Protein AF-N1PCL7-F1 (afdb_monomer_lite)

pLDDT: mean 85.94, std 9.97, range [55.94, 96.5]

Secondary structure (DSSP, 8-state):
-GGGGS-HHHHHHHHHHHH--SSPEE--TTT-PPPGGGGS-HHHHHHHHHIIIIIS-EE--PPP---

Foldseek 3Di:
DVLVVDPLVVNLVVLLVVAEDPDAAEPDPVRPDDPVQLVDDPVSVVSNVCNNPVRHHYDDDDDDPPD

Organism: Dothistroma septosporum (strain NZE10 / CBS 128990) (NCBI:txid675120)

Sequence (67 aa):
CALLELPAELRANIYRFALCEETKIANGQDSFQQPAILWTCRQVRQEASTNRYVENRFLLPTHNFDL

Radius of gyration: 14.87 Å; chains: 1; bounding box: 34×18×48 Å

Structure (mmCIF, N/CA/C/O backbone):
data_AF-N1PCL7-F1
#
_entry.id   AF-N1PCL7-F1
#
loop_
_atom_site.group_PDB
_atom_site.id
_atom_site.type_symbol
_atom_site.label_atom_id
_atom_site.label_alt_id
_atom_site.label_comp_id
_atom_site.label_asym_id
_atom_site.label_entity_id
_atom_site.label_seq_id
_atom_site.pdbx_PDB_ins_code
_atom_site.Cartn_x
_atom_site.Cartn_y
_atom_site.Cartn_z
_atom_site.occupancy
_atom_site.B_iso_or_equiv
_atom_site.auth_seq_id
_atom_site.auth_comp_id
_atom_site.auth_asym_id
_atom_site.auth_atom_id
_atom_site.pdbx_PDB_model_num
ATOM 1 N N . CYS A 1 1 ? -17.121 -2.008 8.115 1.00 72.62 1 CYS A N 1
ATOM 2 C CA . CYS A 1 1 ? -15.923 -2.581 7.459 1.00 72.62 1 CYS A CA 1
ATOM 3 C C . CYS A 1 1 ? -15.014 -3.046 8.585 1.00 72.62 1 CYS A C 1
ATOM 5 O O . CYS A 1 1 ? -14.414 -2.189 9.218 1.00 72.62 1 CYS A O 1
ATOM 7 N N . ALA A 1 2 ? -14.974 -4.351 8.878 1.00 88.50 2 ALA A N 1
ATOM 8 C CA . ALA A 1 2 ? -14.320 -4.887 10.082 1.00 88.50 2 ALA A CA 1
ATOM 9 C C . ALA A 1 2 ? -12.831 -4.505 10.196 1.00 88.50 2 ALA A C 1
ATOM 11 O O . ALA A 1 2 ? -12.313 -4.321 11.290 1.00 88.50 2 ALA A O 1
ATOM 12 N N . LEU A 1 3 ? -12.156 -4.292 9.061 1.00 91.81 3 LEU A N 1
ATOM 13 C CA . LEU A 1 3 ? -10.776 -3.807 9.025 1.00 91.81 3 LEU A CA 1
ATOM 14 C C . LEU A 1 3 ? -10.598 -2.463 9.756 1.00 91.81 3 LEU A C 1
ATOM 16 O O . LEU A 1 3 ? -9.584 -2.263 10.415 1.00 91.81 3 LEU A O 1
ATOM 20 N N . LEU A 1 4 ? -11.572 -1.550 9.657 1.00 93.44 4 LEU A N 1
ATOM 21 C CA . LEU A 1 4 ? -11.497 -0.207 10.250 1.00 93.44 4 LEU A CA 1
ATOM 22 C C . LEU A 1 4 ? -11.749 -0.189 11.764 1.00 93.44 4 LEU A C 1
ATOM 24 O O . LEU A 1 4 ? -11.470 0.819 12.406 1.00 93.44 4 LEU A O 1
ATOM 28 N N . GLU A 1 5 ? -12.245 -1.289 12.327 1.00 96.19 5 GLU A N 1
ATOM 29 C CA . GLU A 1 5 ? -12.454 -1.451 13.771 1.00 96.19 5 GLU A CA 1
ATOM 30 C C . GLU A 1 5 ? -11.162 -1.871 14.492 1.00 96.19 5 GLU A C 1
ATOM 32 O O . GLU A 1 5 ? -11.067 -1.771 15.713 1.00 96.19 5 GLU A O 1
ATOM 37 N N . LEU A 1 6 ? -10.136 -2.294 13.744 1.00 96.06 6 LEU A N 1
ATOM 38 C CA . LEU A 1 6 ? -8.815 -2.594 14.290 1.00 96.06 6 LEU A CA 1
ATOM 39 C C . LEU A 1 6 ? -8.053 -1.308 14.639 1.00 96.06 6 LEU A C 1
ATOM 41 O O . LEU A 1 6 ? -8.204 -0.310 13.933 1.00 96.06 6 LEU A O 1
ATOM 45 N N . PRO A 1 7 ? -7.152 -1.325 15.637 1.00 96.50 7 PRO A N 1
ATOM 46 C CA . PRO A 1 7 ? -6.188 -0.251 15.868 1.00 96.50 7 PRO A CA 1
ATOM 47 C C . PRO A 1 7 ? -5.368 0.101 14.619 1.00 96.50 7 PRO A C 1
ATOM 49 O O . PRO A 1 7 ? -5.049 -0.764 13.801 1.00 96.50 7 PRO A O 1
ATOM 52 N N . ALA A 1 8 ? -4.979 1.373 14.499 1.00 93.12 8 ALA A N 1
ATOM 53 C CA . ALA A 1 8 ? -4.269 1.892 13.327 1.00 93.12 8 ALA A CA 1
ATOM 54 C C . ALA A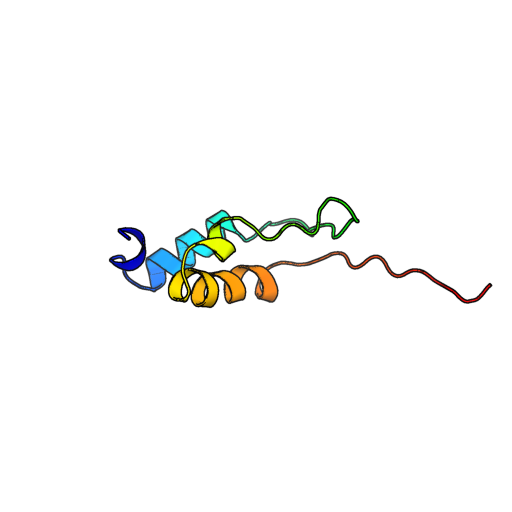 1 8 ? -2.963 1.138 13.025 1.00 93.12 8 ALA A C 1
ATOM 56 O O . ALA A 1 8 ? -2.660 0.884 11.863 1.00 93.12 8 ALA A O 1
ATOM 57 N N . GLU A 1 9 ? -2.229 0.723 14.059 1.00 94.62 9 GLU A N 1
ATOM 58 C CA . GLU A 1 9 ? -0.986 -0.044 13.919 1.00 94.62 9 GLU A CA 1
ATOM 59 C C . GLU A 1 9 ? -1.216 -1.413 13.266 1.00 94.62 9 GLU A C 1
ATOM 61 O O . GLU A 1 9 ? -0.470 -1.810 12.370 1.00 94.62 9 GLU A O 1
ATOM 66 N N . LEU A 1 10 ? -2.290 -2.116 13.648 1.00 96.12 10 LEU A N 1
ATOM 67 C CA . LEU A 1 10 ? -2.632 -3.402 13.038 1.00 96.12 10 LEU A CA 1
ATOM 68 C C . LEU A 1 10 ? -3.058 -3.226 11.581 1.00 96.12 10 LEU A C 1
ATOM 70 O O . LEU A 1 10 ? -2.640 -4.008 10.729 1.00 96.12 10 LEU A O 1
ATOM 74 N N . ARG A 1 11 ? -3.827 -2.173 11.272 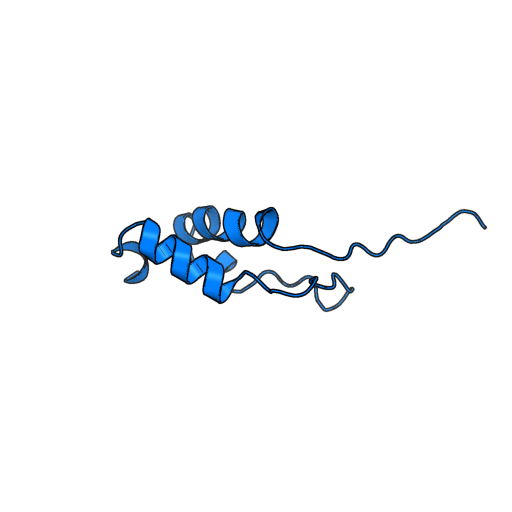1.00 95.38 11 ARG A N 1
ATOM 75 C CA . ARG A 1 11 ? -4.176 -1.848 9.881 1.00 95.38 11 ARG A CA 1
ATOM 76 C C . ARG A 1 11 ? -2.926 -1.559 9.052 1.00 95.38 11 ARG A C 1
ATOM 78 O O . ARG A 1 11 ? -2.796 -2.104 7.962 1.00 95.38 11 ARG A O 1
ATOM 85 N N . ALA A 1 12 ? -1.986 -0.774 9.583 1.00 93.25 12 ALA A N 1
ATOM 86 C CA . ALA A 1 12 ? -0.722 -0.468 8.917 1.00 93.25 12 ALA A CA 1
ATOM 87 C C . ALA A 1 12 ? 0.087 -1.734 8.605 1.00 93.25 12 ALA A C 1
ATOM 89 O O . ALA A 1 12 ? 0.550 -1.896 7.478 1.00 93.25 12 ALA A O 1
ATOM 90 N N . ASN A 1 13 ? 0.189 -2.664 9.559 1.00 94.56 13 ASN A N 1
ATOM 91 C CA . ASN A 1 13 ? 0.855 -3.946 9.333 1.00 94.56 13 ASN A CA 1
ATOM 92 C C . ASN A 1 13 ? 0.164 -4.758 8.230 1.00 94.56 13 ASN A C 1
ATOM 94 O O . ASN A 1 13 ? 0.841 -5.251 7.331 1.00 94.56 13 ASN A O 1
ATOM 98 N N . ILE A 1 14 ? -1.171 -4.843 8.241 1.00 94.44 14 ILE A N 1
ATOM 99 C CA . ILE A 1 14 ? -1.939 -5.520 7.181 1.00 94.44 14 ILE A CA 1
ATOM 100 C C . ILE A 1 14 ? -1.667 -4.878 5.816 1.00 94.44 14 ILE A C 1
ATOM 102 O O . ILE A 1 14 ? -1.421 -5.591 4.846 1.00 94.44 14 ILE A O 1
ATOM 106 N N . TYR A 1 15 ? -1.676 -3.544 5.724 1.00 94.31 15 TYR A N 1
ATOM 107 C CA . TYR A 1 15 ? -1.389 -2.849 4.469 1.00 94.31 15 TYR A CA 1
ATOM 108 C C . TYR A 1 15 ? 0.020 -3.139 3.967 1.00 94.31 15 TYR A C 1
ATOM 110 O O . TYR A 1 15 ? 0.172 -3.404 2.780 1.00 94.31 15 TYR A O 1
ATOM 118 N N . ARG A 1 16 ? 1.031 -3.131 4.842 1.00 92.88 16 ARG A N 1
ATOM 119 C CA . ARG A 1 16 ? 2.407 -3.484 4.468 1.00 92.88 16 ARG A CA 1
ATOM 120 C C . ARG A 1 16 ? 2.496 -4.898 3.922 1.00 92.88 16 ARG A C 1
ATOM 122 O O . ARG A 1 16 ? 3.003 -5.078 2.824 1.00 92.88 16 ARG A O 1
ATOM 129 N N . PHE A 1 17 ? 1.933 -5.875 4.631 1.00 91.75 17 PHE A N 1
ATOM 130 C CA . PHE A 1 17 ? 1.915 -7.264 4.165 1.00 91.75 17 PHE A CA 1
ATOM 131 C C . PHE A 1 17 ? 1.198 -7.434 2.822 1.00 91.75 17 PHE A C 1
ATOM 133 O O . PHE A 1 17 ? 1.597 -8.269 2.021 1.00 91.75 17 PHE A O 1
ATOM 140 N N . ALA A 1 18 ? 0.141 -6.660 2.571 1.00 91.50 18 ALA A N 1
ATOM 141 C CA . ALA A 1 18 ? -0.643 -6.771 1.346 1.00 91.50 18 ALA A CA 1
ATOM 142 C C . ALA A 1 18 ? -0.082 -5.969 0.157 1.00 91.50 18 ALA A C 1
ATOM 144 O O . ALA A 1 18 ? -0.497 -6.213 -0.974 1.00 91.50 18 ALA A O 1
ATOM 145 N N . LEU A 1 19 ? 0.764 -4.960 0.396 1.00 90.94 19 LEU A N 1
ATOM 146 C CA . LEU A 1 19 ? 1.139 -3.964 -0.619 1.00 90.94 19 LEU A CA 1
ATOM 147 C C . LEU A 1 19 ? 2.638 -3.781 -0.818 1.00 90.94 19 LEU A C 1
ATOM 149 O O . LEU A 1 19 ? 3.009 -3.189 -1.834 1.00 90.94 19 LEU A O 1
ATOM 153 N N . CYS A 1 20 ? 3.475 -4.181 0.136 1.00 88.81 20 CYS A N 1
ATOM 154 C CA . CYS A 1 20 ? 4.921 -4.025 0.050 1.00 88.81 20 CYS A CA 1
ATOM 155 C C . CYS A 1 20 ? 5.552 -5.303 -0.503 1.00 88.81 20 CYS A C 1
ATOM 157 O O . CYS A 1 20 ? 5.403 -6.377 0.069 1.00 88.81 20 CYS A O 1
ATOM 159 N N . GLU A 1 21 ? 6.276 -5.161 -1.606 1.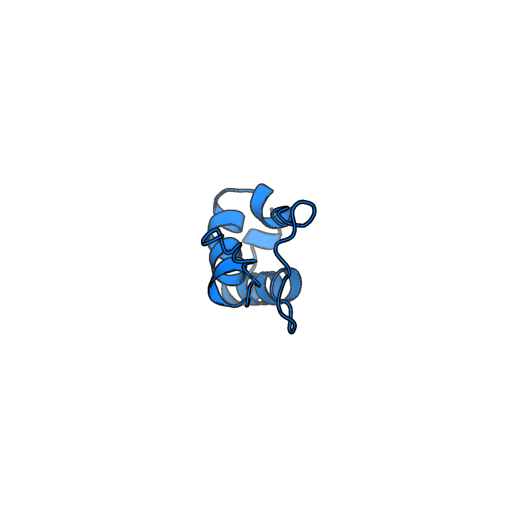00 86.31 21 GLU A N 1
ATOM 160 C CA . GLU A 1 21 ? 7.048 -6.224 -2.238 1.00 86.31 21 GLU A CA 1
ATOM 161 C C . GLU A 1 21 ? 8.527 -6.057 -1.869 1.00 86.31 21 GLU A C 1
ATOM 163 O O . GLU A 1 21 ? 9.071 -4.948 -1.891 1.00 86.31 21 GLU A O 1
ATOM 168 N N . GLU A 1 22 ? 9.217 -7.156 -1.563 1.00 85.25 22 GLU A N 1
ATOM 169 C CA . GLU A 1 22 ? 10.662 -7.112 -1.280 1.00 85.25 22 GLU A CA 1
ATOM 170 C C . GLU A 1 22 ? 11.475 -6.728 -2.529 1.00 85.25 22 GLU A C 1
ATOM 172 O O . GLU A 1 22 ? 12.533 -6.084 -2.454 1.00 85.25 22 GLU A O 1
ATOM 177 N N . THR A 1 23 ? 10.955 -7.109 -3.699 1.00 85.25 23 THR A N 1
ATOM 178 C CA . THR A 1 23 ? 11.568 -6.871 -5.005 1.00 85.25 23 THR A CA 1
ATOM 179 C C . THR A 1 23 ? 11.044 -5.593 -5.658 1.00 85.25 23 THR A C 1
ATOM 181 O O . THR A 1 23 ? 10.036 -5.013 -5.257 1.00 85.2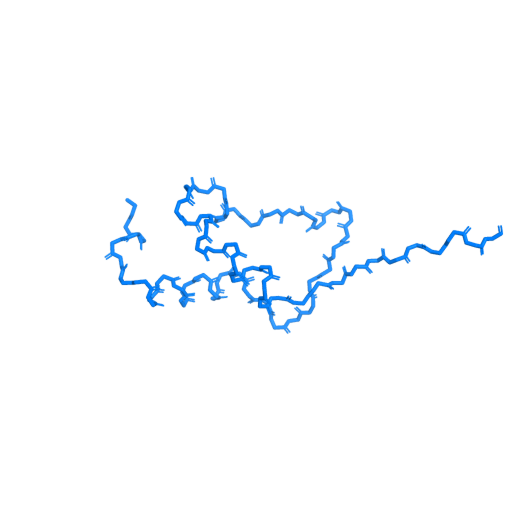5 23 THR A O 1
ATOM 184 N N . LYS A 1 24 ? 11.768 -5.099 -6.670 1.00 84.56 24 LYS A N 1
ATOM 185 C CA . LYS A 1 24 ? 11.334 -3.902 -7.392 1.00 84.56 24 LYS A CA 1
ATOM 186 C C . LYS A 1 24 ? 10.117 -4.227 -8.251 1.00 84.56 24 LYS A C 1
ATOM 188 O O . LYS A 1 24 ? 10.144 -5.172 -9.035 1.00 84.56 24 LYS A O 1
ATOM 193 N N . ILE A 1 25 ? 9.102 -3.381 -8.171 1.00 83.50 25 ILE A N 1
ATOM 194 C CA . ILE A 1 25 ? 7.872 -3.548 -8.934 1.00 83.50 25 ILE A CA 1
ATOM 195 C C . ILE A 1 25 ? 8.076 -2.960 -10.326 1.00 83.50 25 ILE A C 1
ATOM 197 O O . ILE A 1 25 ? 8.369 -1.771 -10.476 1.00 83.50 25 ILE A O 1
ATOM 201 N N . ALA A 1 26 ? 7.955 -3.808 -11.344 1.00 77.06 26 ALA A N 1
ATOM 202 C CA . ALA A 1 26 ? 8.031 -3.388 -12.733 1.00 77.06 26 ALA A CA 1
ATOM 203 C C . ALA A 1 26 ? 6.759 -2.629 -13.130 1.00 77.06 26 ALA A C 1
ATOM 205 O O . ALA A 1 26 ? 5.656 -3.161 -13.007 1.00 77.06 26 ALA A O 1
ATOM 206 N N . ASN A 1 27 ? 6.920 -1.411 -13.648 1.00 68.44 27 ASN A N 1
ATOM 207 C CA . ASN A 1 27 ? 5.841 -0.641 -14.263 1.00 68.44 27 ASN A CA 1
ATOM 208 C C . ASN A 1 27 ? 5.900 -0.823 -15.791 1.00 68.44 27 ASN A C 1
ATOM 210 O O . ASN A 1 27 ? 6.352 0.063 -16.513 1.00 68.44 27 ASN A O 1
ATOM 214 N N . GLY A 1 28 ? 5.517 -2.003 -16.277 1.00 63.84 28 GLY A N 1
ATOM 215 C CA . GLY A 1 28 ? 5.247 -2.259 -17.692 1.00 63.84 28 GLY A CA 1
ATOM 216 C C . GLY A 1 28 ? 3.834 -1.813 -18.086 1.00 63.84 28 GLY A C 1
ATOM 217 O O . GLY A 1 28 ? 2.996 -1.554 -17.222 1.00 63.84 28 GLY A O 1
ATOM 218 N N . GLN A 1 29 ? 3.561 -1.737 -19.395 1.00 57.19 29 GLN A N 1
ATOM 219 C CA . GLN A 1 29 ? 2.270 -1.274 -19.935 1.00 57.19 29 GLN A CA 1
ATOM 220 C C . GLN A 1 29 ? 1.060 -2.074 -19.411 1.00 57.19 29 GLN A C 1
ATOM 222 O O . GLN A 1 29 ? 0.008 -1.480 -19.195 1.00 57.19 29 GLN A O 1
ATOM 227 N N . ASP A 1 30 ? 1.231 -3.365 -19.102 1.00 55.94 30 ASP A N 1
ATOM 228 C CA . ASP A 1 30 ? 0.168 -4.223 -18.553 1.00 55.94 30 ASP A CA 1
ATOM 229 C C . ASP A 1 30 ? 0.164 -4.326 -17.015 1.00 55.94 30 ASP A C 1
ATOM 231 O O . ASP A 1 30 ? -0.787 -4.844 -16.430 1.00 55.94 30 ASP A O 1
ATOM 235 N N . SER A 1 31 ? 1.200 -3.832 -16.324 1.00 59.78 31 SER A N 1
ATOM 236 C CA . SER A 1 31 ? 1.358 -4.001 -14.868 1.00 59.78 31 SER A CA 1
ATOM 237 C C . SER A 1 31 ? 1.035 -2.748 -14.051 1.00 59.78 31 SER A C 1
ATOM 239 O O . SER A 1 31 ? 1.139 -2.765 -12.824 1.00 59.78 31 SER A O 1
ATOM 241 N N . PHE A 1 32 ? 0.584 -1.667 -14.695 1.00 65.38 32 PHE A N 1
ATOM 242 C CA . PHE A 1 32 ? 0.200 -0.422 -14.021 1.00 65.38 32 PHE A CA 1
ATOM 243 C C . PHE A 1 32 ? -1.205 -0.482 -13.392 1.00 65.38 32 PHE A C 1
ATOM 245 O O . PHE A 1 32 ? -1.965 0.486 -13.423 1.00 65.38 32 PHE A O 1
ATOM 252 N N . GLN A 1 33 ? -1.591 -1.627 -12.828 1.00 74.62 33 GLN A N 1
ATOM 253 C CA . GLN A 1 33 ? -2.869 -1.754 -12.135 1.00 74.62 33 GLN A CA 1
ATOM 254 C C . GLN A 1 33 ? -2.707 -1.438 -10.650 1.00 74.62 33 GLN A C 1
ATOM 256 O O . GLN A 1 33 ? -1.870 -2.008 -9.946 1.00 74.62 33 GLN A O 1
ATOM 261 N N . GLN A 1 34 ? -3.518 -0.496 -10.160 1.00 82.31 34 GLN A N 1
ATOM 262 C CA . GLN A 1 34 ? -3.596 -0.237 -8.727 1.00 82.31 34 GLN A CA 1
ATOM 263 C C . GLN A 1 34 ? -4.147 -1.475 -8.006 1.00 82.31 34 GLN A C 1
ATOM 265 O O . GLN A 1 34 ? -5.144 -2.038 -8.456 1.00 82.31 34 GLN A O 1
ATOM 270 N N . PRO A 1 35 ? -3.557 -1.870 -6.865 1.00 87.62 35 PRO A N 1
ATOM 271 C CA . PRO A 1 35 ? -4.090 -2.954 -6.052 1.00 87.62 35 PRO A CA 1
ATOM 272 C C . PRO A 1 35 ? -5.541 -2.686 -5.641 1.00 87.62 35 PRO A C 1
ATOM 274 O O . PRO A 1 35 ? -5.868 -1.578 -5.208 1.00 87.62 35 PRO A O 1
ATOM 277 N N . ALA A 1 36 ? -6.388 -3.717 -5.694 1.00 89.56 36 ALA A N 1
ATOM 278 C CA . ALA A 1 36 ? -7.824 -3.606 -5.418 1.00 89.56 36 ALA A CA 1
A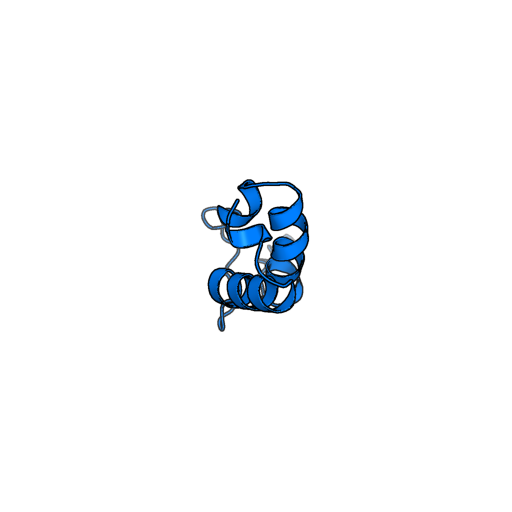TOM 279 C C . ALA A 1 36 ? -8.143 -3.002 -4.035 1.00 89.56 36 ALA A C 1
ATOM 281 O O . ALA A 1 36 ? -9.155 -2.324 -3.868 1.00 89.56 36 ALA A O 1
ATOM 282 N N . ILE A 1 37 ? -7.257 -3.174 -3.044 1.00 89.88 37 ILE A N 1
ATOM 283 C CA . ILE A 1 37 ? -7.416 -2.577 -1.709 1.00 89.88 37 ILE A CA 1
ATOM 284 C C . ILE A 1 37 ? -7.491 -1.040 -1.754 1.00 89.88 37 ILE A C 1
ATOM 286 O O . ILE A 1 37 ? -8.219 -0.439 -0.962 1.00 89.88 37 ILE A O 1
ATOM 290 N N . LEU A 1 38 ? -6.831 -0.398 -2.728 1.00 90.69 38 LEU A N 1
ATOM 291 C CA . LEU A 1 38 ? -6.869 1.055 -2.927 1.00 90.69 38 LEU A CA 1
ATOM 292 C C . LEU A 1 38 ? -8.192 1.547 -3.537 1.00 90.69 38 LEU A C 1
ATOM 294 O O . LEU A 1 38 ? -8.435 2.755 -3.568 1.00 90.69 38 LEU A O 1
ATOM 298 N N . TRP A 1 39 ? -9.053 0.643 -4.007 1.00 92.12 39 TRP A N 1
ATOM 299 C CA . TRP A 1 39 ? -10.351 0.971 -4.608 1.00 92.12 39 TRP A CA 1
ATOM 300 C C . TRP A 1 39 ? -11.528 0.837 -3.637 1.00 92.12 39 TRP A C 1
ATOM 302 O O . TRP A 1 39 ? -12.660 1.115 -4.014 1.00 92.12 39 TRP A O 1
ATOM 312 N N . THR A 1 40 ? -11.280 0.430 -2.390 1.00 90.50 40 THR A N 1
ATOM 313 C CA . THR A 1 40 ? -12.337 0.072 -1.431 1.00 90.50 40 THR A CA 1
ATOM 314 C C . THR A 1 40 ? -13.098 1.283 -0.876 1.00 90.50 40 THR A C 1
ATOM 316 O O . THR A 1 40 ? -14.216 1.570 -1.292 1.00 90.50 40 THR A O 1
ATOM 319 N N . CYS A 1 41 ? -12.529 2.007 0.090 1.00 92.75 41 CYS A N 1
ATOM 320 C CA . CYS A 1 41 ? -13.137 3.198 0.683 1.00 92.75 41 CYS A CA 1
ATOM 321 C C . CYS A 1 41 ? -12.098 4.302 0.908 1.00 92.75 41 CYS A C 1
ATOM 323 O O . CYS A 1 41 ? -10.892 4.048 0.916 1.00 92.75 41 CYS A O 1
ATOM 325 N N . ARG A 1 42 ? -12.564 5.545 1.107 1.00 93.38 42 ARG A N 1
ATOM 326 C CA . ARG A 1 42 ? -11.687 6.725 1.226 1.00 93.38 42 ARG A CA 1
ATOM 327 C C . ARG A 1 42 ? -10.612 6.552 2.299 1.00 93.38 42 ARG A C 1
ATOM 329 O O . ARG A 1 42 ? -9.462 6.893 2.051 1.00 93.38 42 ARG A O 1
ATOM 336 N N . GLN A 1 43 ? -10.987 6.012 3.458 1.00 93.62 43 GLN A N 1
ATOM 337 C CA . GLN A 1 43 ? -10.068 5.836 4.579 1.00 93.62 43 GLN A CA 1
ATOM 338 C C . GLN A 1 43 ? -8.996 4.784 4.277 1.00 93.62 43 GLN A C 1
ATOM 340 O O . GLN A 1 43 ? -7.813 5.095 4.373 1.00 93.62 43 GLN A O 1
ATOM 345 N N . VAL A 1 44 ? -9.390 3.579 3.845 1.00 93.88 44 VAL A N 1
ATOM 346 C CA . VAL A 1 44 ? -8.431 2.522 3.478 1.00 93.88 44 VAL A CA 1
ATOM 347 C C . VAL A 1 44 ? -7.506 3.015 2.375 1.00 93.88 44 VAL A C 1
ATOM 349 O O . VAL A 1 44 ? -6.297 2.868 2.488 1.00 93.88 44 VAL A O 1
ATOM 352 N N . ARG A 1 45 ? -8.043 3.678 1.346 1.00 93.75 45 ARG A N 1
ATOM 353 C CA . ARG A 1 45 ? -7.232 4.257 0.273 1.00 93.75 45 ARG A CA 1
ATOM 354 C C . ARG A 1 45 ? -6.193 5.236 0.811 1.00 93.75 45 ARG A C 1
ATOM 356 O O . ARG A 1 45 ? -5.040 5.142 0.407 1.00 93.75 45 ARG A O 1
ATOM 363 N N . GLN A 1 46 ? -6.571 6.157 1.695 1.00 93.19 46 GLN A N 1
ATOM 364 C CA . GLN A 1 46 ? -5.639 7.131 2.273 1.00 93.19 46 GLN A CA 1
ATOM 365 C C . GLN A 1 46 ? -4.535 6.454 3.092 1.00 93.19 46 GLN A C 1
ATOM 367 O O . GLN A 1 46 ? -3.365 6.763 2.893 1.00 93.19 46 GLN A O 1
ATOM 372 N N . GLU A 1 47 ? -4.887 5.504 3.958 1.00 92.94 47 GLU A N 1
ATOM 373 C CA . GLU A 1 47 ? -3.914 4.808 4.810 1.00 92.94 47 GLU A CA 1
ATOM 374 C C . GLU A 1 47 ? -2.986 3.885 3.994 1.00 92.94 47 GLU A C 1
ATOM 376 O O . GLU A 1 47 ? -1.768 3.882 4.168 1.00 92.94 47 GLU A O 1
ATOM 381 N N . ALA A 1 48 ? -3.550 3.118 3.062 1.00 93.38 48 ALA A N 1
ATOM 382 C CA . ALA A 1 48 ? -2.844 2.103 2.289 1.00 93.38 48 ALA A CA 1
ATOM 383 C C . ALA A 1 48 ? -1.964 2.685 1.168 1.00 93.38 48 ALA A C 1
ATOM 385 O O . ALA A 1 48 ? -0.914 2.120 0.856 1.00 93.38 48 ALA A O 1
ATOM 386 N N . SER A 1 49 ? -2.357 3.820 0.573 1.00 91.81 49 SER A N 1
ATOM 387 C CA . SER A 1 49 ? -1.581 4.461 -0.502 1.00 91.81 49 SER A CA 1
ATOM 388 C C . SER A 1 49 ? -0.186 4.860 -0.032 1.00 91.81 49 SER A C 1
ATOM 390 O O . SER A 1 49 ? 0.778 4.676 -0.771 1.00 91.81 49 SER A O 1
ATOM 392 N N . THR A 1 50 ? -0.067 5.355 1.202 1.00 88.88 50 THR A N 1
ATOM 393 C CA . THR A 1 50 ? 1.226 5.721 1.790 1.00 88.88 50 THR A CA 1
ATOM 394 C C . THR A 1 50 ? 2.169 4.522 1.809 1.00 88.88 50 THR A C 1
ATOM 396 O O . THR A 1 50 ? 3.277 4.622 1.294 1.00 88.88 50 THR A O 1
ATOM 399 N N . ASN A 1 51 ? 1.705 3.362 2.284 1.00 87.25 51 ASN A N 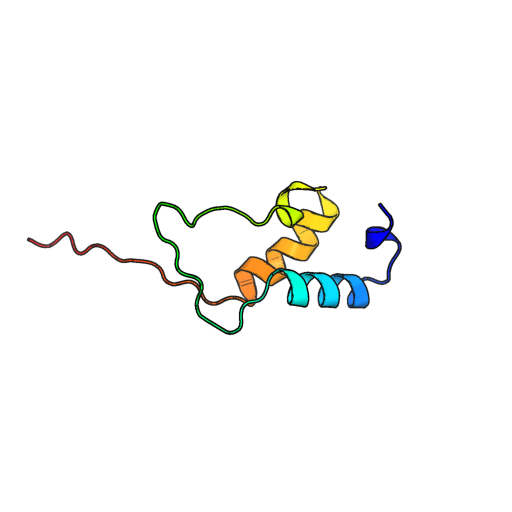1
ATOM 400 C CA . ASN A 1 51 ? 2.514 2.139 2.289 1.00 87.25 51 ASN A CA 1
ATOM 401 C C . ASN A 1 51 ? 2.914 1.732 0.861 1.00 87.25 51 ASN A C 1
ATOM 403 O O . ASN A 1 51 ? 4.086 1.498 0.577 1.00 87.25 51 ASN A O 1
ATOM 407 N N . ARG A 1 52 ? 1.961 1.737 -0.084 1.00 87.00 52 ARG A N 1
ATOM 408 C CA . ARG A 1 52 ? 2.227 1.324 -1.469 1.00 87.00 52 ARG A CA 1
ATOM 409 C C . ARG A 1 52 ? 3.269 2.199 -2.163 1.00 87.00 52 ARG A C 1
ATOM 411 O O . ARG A 1 52 ? 4.128 1.648 -2.843 1.00 87.00 52 ARG A O 1
ATOM 418 N N . TYR A 1 53 ? 3.165 3.521 -2.063 1.00 87.75 53 TYR A N 1
ATOM 419 C CA . TYR A 1 53 ? 3.981 4.432 -2.874 1.00 87.75 53 TYR A CA 1
ATOM 420 C C . TYR A 1 53 ? 5.270 4.890 -2.192 1.00 87.75 53 TYR A C 1
ATOM 422 O O . TYR A 1 53 ? 6.200 5.268 -2.897 1.00 87.75 53 TYR A O 1
ATOM 430 N N . VAL A 1 54 ? 5.342 4.849 -0.858 1.00 88.19 54 VAL A N 1
ATOM 431 C CA . VAL A 1 54 ? 6.539 5.269 -0.111 1.00 88.19 54 VAL A CA 1
ATOM 432 C C . VAL A 1 54 ? 7.467 4.092 0.177 1.00 88.19 54 VAL A C 1
ATOM 434 O O . VAL A 1 54 ? 8.680 4.247 0.072 1.00 88.19 54 VAL A O 1
ATOM 437 N N . GLU A 1 55 ? 6.931 2.919 0.526 1.00 87.12 55 GLU A N 1
ATOM 438 C CA . GLU A 1 55 ? 7.767 1.791 0.965 1.00 87.12 55 GLU A CA 1
ATOM 439 C C . GLU A 1 55 ? 8.238 0.897 -0.196 1.00 87.12 55 GLU A C 1
ATOM 441 O O . GLU A 1 55 ? 9.275 0.242 -0.092 1.00 87.12 55 GLU A O 1
ATOM 446 N N . ASN A 1 56 ? 7.532 0.893 -1.333 1.00 88.56 56 ASN A N 1
ATOM 447 C CA . ASN A 1 56 ? 7.943 0.109 -2.499 1.00 88.56 56 ASN A CA 1
ATOM 448 C C . ASN A 1 56 ? 8.956 0.828 -3.387 1.00 88.56 56 ASN A C 1
ATOM 450 O O . ASN A 1 56 ? 8.937 2.046 -3.557 1.00 88.56 56 ASN A O 1
ATOM 454 N N . ARG A 1 57 ? 9.770 0.028 -4.079 1.00 88.38 57 ARG A N 1
ATOM 455 C CA . ARG A 1 57 ? 10.678 0.496 -5.130 1.00 88.38 57 ARG A CA 1
ATOM 456 C C . ARG A 1 57 ? 10.105 0.147 -6.495 1.00 88.38 57 ARG A C 1
ATOM 458 O O . ARG A 1 57 ? 9.876 -1.023 -6.784 1.00 88.38 57 ARG A O 1
ATOM 465 N N . PHE A 1 58 ? 9.916 1.149 -7.345 1.00 87.38 58 PHE A N 1
ATOM 466 C CA . PHE A 1 58 ? 9.351 0.975 -8.681 1.00 87.38 58 PHE A CA 1
ATOM 467 C C . PHE A 1 58 ? 10.428 1.104 -9.758 1.00 87.38 58 PHE A C 1
ATOM 469 O O . PHE A 1 58 ? 11.283 1.987 -9.686 1.00 87.38 58 PHE A O 1
ATOM 476 N N . LEU A 1 59 ? 10.379 0.239 -10.770 1.00 86.25 59 LEU A N 1
ATOM 477 C CA . LEU A 1 59 ? 11.173 0.394 -11.986 1.00 86.25 59 LEU A CA 1
ATOM 478 C C . LEU A 1 59 ? 10.417 1.298 -12.954 1.00 86.25 59 LEU A C 1
ATOM 480 O O . LEU A 1 59 ? 9.317 0.960 -13.388 1.00 86.25 59 LEU A O 1
ATOM 484 N N . LEU A 1 60 ? 11.024 2.431 -13.293 1.00 82.50 60 LEU A N 1
ATOM 485 C CA . LEU A 1 60 ? 10.509 3.362 -14.289 1.00 82.50 60 LEU A CA 1
ATOM 486 C C . LEU A 1 60 ? 11.301 3.167 -15.587 1.00 82.50 60 LEU A C 1
ATOM 488 O O . LEU A 1 60 ? 12.477 3.533 -15.623 1.00 82.50 60 LEU A O 1
ATOM 492 N N . PRO A 1 61 ? 10.709 2.563 -16.634 1.00 76.88 61 PRO A N 1
ATOM 493 C CA . PRO A 1 61 ? 11.383 2.436 -17.917 1.00 76.88 61 PRO A CA 1
ATOM 494 C C . PRO A 1 61 ? 11.538 3.821 -18.551 1.00 76.88 61 PRO A C 1
ATOM 496 O O . PRO A 1 61 ? 10.558 4.475 -18.908 1.00 76.88 61 PRO A O 1
ATOM 499 N N . THR A 1 62 ? 12.778 4.276 -18.695 1.00 79.38 62 THR A N 1
ATOM 500 C CA . THR A 1 62 ? 13.114 5.501 -19.423 1.00 79.38 62 THR A CA 1
ATOM 501 C C . THR A 1 62 ? 13.357 5.159 -20.886 1.00 79.38 62 THR A C 1
ATOM 503 O O . THR A 1 62 ? 14.221 4.337 -21.188 1.00 79.38 62 THR A O 1
ATOM 506 N N . HIS A 1 63 ? 12.615 5.790 -21.791 1.00 79.38 63 HIS A N 1
ATOM 507 C CA . HIS A 1 63 ? 12.887 5.707 -23.223 1.00 79.38 63 HIS A CA 1
ATOM 508 C C . HIS A 1 63 ? 13.850 6.834 -23.596 1.00 79.38 63 HIS A C 1
ATOM 510 O O . HIS A 1 63 ? 13.609 7.988 -23.240 1.00 79.38 63 HIS A O 1
ATOM 516 N N . ASN A 1 64 ? 14.953 6.491 -24.262 1.00 82.00 64 ASN A N 1
ATOM 517 C CA . ASN A 1 64 ? 15.863 7.479 -24.825 1.00 82.00 64 ASN A CA 1
ATOM 518 C C . ASN A 1 64 ? 15.343 7.880 -26.212 1.00 82.00 64 ASN A C 1
ATOM 520 O O . ASN A 1 64 ? 15.115 7.007 -27.049 1.00 82.00 64 ASN A O 1
ATOM 524 N N . PHE A 1 65 ? 15.120 9.177 -26.417 1.00 81.50 65 PHE A N 1
ATOM 525 C CA . PHE A 1 65 ? 14.604 9.741 -27.667 1.00 81.50 65 PHE A CA 1
ATOM 526 C C . PHE A 1 65 ? 15.673 10.503 -28.463 1.00 81.50 65 PHE A C 1
ATOM 528 O O . PHE A 1 65 ? 15.353 11.059 -29.510 1.00 81.50 65 PHE A O 1
ATOM 535 N N . ASP A 1 66 ? 16.925 10.505 -27.998 1.00 83.62 66 ASP A N 1
ATOM 536 C CA . ASP A 1 66 ? 18.055 11.087 -28.719 1.00 83.62 66 ASP A CA 1
ATOM 537 C C . ASP A 1 66 ? 18.570 10.071 -29.762 1.00 83.62 66 ASP A C 1
ATOM 539 O O . ASP A 1 66 ? 19.491 9.294 -29.491 1.00 83.62 66 ASP A O 1
ATOM 543 N N . LEU A 1 67 ? 17.928 10.040 -30.937 1.00 60.81 67 LEU A N 1
ATOM 544 C CA . LEU A 1 67 ? 18.387 9.359 -32.159 1.00 60.81 67 LEU A CA 1
ATOM 545 C C . LEU A 1 67 ? 18.511 10.358 -33.312 1.00 60.81 67 LEU A C 1
ATOM 547 O O . LEU A 1 67 ? 17.567 11.159 -33.497 1.00 60.81 67 LEU A O 1
#